Protein AF-A0A2V7YV62-F1 (afdb_monomer_lite)

pLDDT: mean 85.44, std 16.16, range [37.09, 98.12]

Secondary structure (DSSP, 8-state):
---EEE-HHHHHHHH-TTSTTHHHHHHHHHHHTSPPTTT-----EEEEHHHHHHHHHHHHH-SS--HHHHHHHHHHHHHH-SSEE---HHHHHHHHHHHHHHHHHHS-TT---TTS-GGGTT-TTHHHHHT--HHHHHHHHHHHHTTPEEE---TTSSHHHHHHHHSTT--EE-TT-

Foldseek 3Di:
DFAEEEALVLLVLCPDPVDPLNVLSVVVVVVLQQQDPPPRDRHAYEYAPLSVVVLVVCQVPPPDHDVVVSVVSVVVCCVRHVDYDYDDPQLVVLLVQLQVCCLVPVQDPVQSDPVDRSCRSDDVCSCVVLQHDSSNSSSLSSCLSRVHEYEDDSPPPRPVVVCCVSVVSHHYDHSSD

Sequence (177 aa):
MADYLLDTHIVAYWYDTSRLEHAKVQSRLNAVKQPDPVAKYVPRLFVSIITLGEIAYGHRVAPAPDAAKQAEYTRFVREQFPEVLEMTDDVAEQYGELRAWLFNNCGPTARKSKVKRAEELVSPTTGRELGIDENDIWIVAQAKTHNFVLVTHDSRGNFGKLLKQFAPDLTVEDWTL

Radius of gyration: 17.18 Å; chains: 1; bounding box: 41×34×54 Å

Structure (mmCIF, N/CA/C/O backbone):
data_AF-A0A2V7YV62-F1
#
_entry.id   AF-A0A2V7YV62-F1
#
loop_
_atom_site.group_PDB
_atom_site.id
_atom_site.type_symbol
_atom_site.label_atom_id
_atom_site.label_alt_id
_atom_site.label_comp_id
_atom_site.label_asym_id
_atom_site.label_entity_id
_atom_site.label_seq_id
_atom_site.pdbx_PDB_ins_code
_atom_site.Cartn_x
_atom_site.Cartn_y
_atom_site.Cartn_z
_atom_site.occupancy
_atom_site.B_iso_or_equiv
_atom_site.auth_seq_id
_atom_site.auth_comp_id
_atom_site.auth_asym_id
_atom_site.auth_atom_id
_atom_site.pdbx_PDB_model_num
ATOM 1 N N . MET A 1 1 ? -14.737 0.062 12.323 1.00 74.06 1 MET A N 1
ATOM 2 C CA . MET A 1 1 ? -13.319 0.417 12.541 1.00 74.06 1 MET A CA 1
ATOM 3 C C . MET A 1 1 ? -12.509 -0.476 11.639 1.00 74.06 1 MET A C 1
ATOM 5 O O . MET A 1 1 ? -12.863 -1.645 11.548 1.00 74.06 1 MET A O 1
ATOM 9 N N . ALA A 1 2 ? -11.533 0.075 10.933 1.00 88.12 2 ALA A N 1
ATOM 10 C CA . ALA A 1 2 ? -10.818 -0.635 9.883 1.00 88.12 2 ALA A CA 1
ATOM 11 C C . ALA A 1 2 ? -9.312 -0.547 10.132 1.00 88.12 2 ALA A C 1
ATOM 13 O O . ALA A 1 2 ? -8.829 0.443 10.683 1.00 88.12 2 ALA A O 1
ATOM 14 N N . ASP A 1 3 ? -8.609 -1.603 9.742 1.00 95.69 3 ASP A N 1
ATOM 15 C CA . ASP A 1 3 ? -7.156 -1.599 9.632 1.00 95.69 3 ASP A CA 1
ATOM 16 C C . ASP A 1 3 ? -6.734 -0.911 8.329 1.00 95.69 3 ASP A C 1
ATOM 18 O O . ASP A 1 3 ? -7.555 -0.683 7.435 1.00 95.69 3 ASP A O 1
ATOM 22 N N . TYR A 1 4 ? -5.454 -0.564 8.228 1.00 97.31 4 TYR A N 1
ATOM 23 C CA . TYR A 1 4 ? -4.908 0.178 7.096 1.00 97.31 4 TYR A CA 1
ATOM 24 C C . TYR A 1 4 ? -3.991 -0.702 6.249 1.00 97.31 4 TYR A C 1
ATOM 26 O O . TYR A 1 4 ? -3.104 -1.365 6.787 1.00 97.31 4 TYR A O 1
ATOM 34 N N . LEU A 1 5 ? -4.158 -0.652 4.927 1.00 97.81 5 LEU A N 1
ATOM 35 C CA . LEU A 1 5 ? -3.211 -1.203 3.960 1.00 97.81 5 LEU A CA 1
ATOM 36 C C . LEU A 1 5 ? -2.425 -0.054 3.333 1.00 97.81 5 LEU A C 1
ATOM 38 O O . LEU A 1 5 ? -3.007 0.784 2.648 1.00 97.81 5 LEU A O 1
ATOM 42 N N . LEU A 1 6 ? -1.121 0.001 3.585 1.00 97.50 6 LEU A N 1
ATOM 43 C CA . LEU A 1 6 ? -0.247 1.048 3.060 1.00 97.50 6 LEU A CA 1
ATOM 44 C C . LEU A 1 6 ? 0.371 0.594 1.738 1.00 97.50 6 LEU A C 1
ATOM 46 O O . LEU A 1 6 ? 0.924 -0.505 1.654 1.00 97.50 6 LEU A O 1
ATOM 50 N N . ASP A 1 7 ? 0.305 1.458 0.727 1.00 93.50 7 ASP A N 1
ATOM 51 C CA . ASP A 1 7 ? 1.011 1.249 -0.533 1.00 93.50 7 ASP A CA 1
ATOM 52 C C . ASP A 1 7 ? 2.529 1.482 -0.399 1.00 93.50 7 ASP A C 1
ATOM 54 O O . ASP A 1 7 ? 3.055 1.942 0.622 1.00 93.50 7 ASP A O 1
ATOM 58 N N . THR A 1 8 ? 3.254 1.190 -1.473 1.00 92.31 8 THR A N 1
ATOM 59 C CA . THR A 1 8 ? 4.716 1.292 -1.506 1.00 92.31 8 THR A CA 1
ATOM 60 C C . THR A 1 8 ? 5.226 2.728 -1.353 1.00 92.31 8 THR A C 1
ATOM 62 O O . THR A 1 8 ? 6.276 2.942 -0.739 1.00 92.31 8 THR A O 1
ATOM 65 N N . HIS A 1 9 ? 4.503 3.728 -1.867 1.00 92.44 9 HIS A N 1
ATOM 66 C CA . HIS A 1 9 ? 4.908 5.132 -1.759 1.00 92.44 9 HIS A CA 1
ATOM 67 C C . HIS A 1 9 ? 4.775 5.652 -0.330 1.00 92.44 9 HIS A C 1
ATOM 69 O O . HIS A 1 9 ? 5.704 6.277 0.178 1.00 92.44 9 HIS A O 1
ATOM 75 N N . ILE A 1 10 ? 3.669 5.355 0.346 1.00 96.06 10 ILE A N 1
ATOM 76 C CA . ILE A 1 10 ? 3.425 5.768 1.728 1.00 96.06 10 ILE A CA 1
ATOM 77 C C . ILE A 1 10 ? 4.459 5.140 2.665 1.00 96.06 10 ILE A C 1
ATOM 79 O O . ILE A 1 10 ? 4.991 5.833 3.535 1.00 96.06 10 ILE A O 1
ATOM 83 N N . VAL A 1 11 ? 4.818 3.866 2.461 1.00 96.62 11 VAL A N 1
ATOM 84 C CA . VAL A 1 11 ? 5.903 3.214 3.220 1.00 96.62 11 VAL A CA 1
ATOM 85 C C . VAL A 1 11 ? 7.243 3.918 2.981 1.00 96.62 11 VAL A C 1
ATOM 87 O O . VAL A 1 11 ? 7.980 4.181 3.935 1.00 96.62 11 VAL A O 1
ATOM 90 N N . ALA A 1 12 ? 7.547 4.282 1.732 1.00 94.94 12 ALA A N 1
ATOM 91 C CA . ALA A 1 12 ? 8.772 5.005 1.402 1.00 94.94 12 ALA A CA 1
ATOM 92 C C . ALA A 1 12 ? 8.811 6.405 2.038 1.00 94.94 12 ALA A C 1
ATOM 94 O O . ALA A 1 12 ? 9.839 6.787 2.594 1.00 94.94 12 ALA A O 1
ATOM 95 N N . TYR A 1 13 ? 7.703 7.152 2.012 1.00 96.56 13 TYR A N 1
ATOM 96 C CA . TYR A 1 13 ? 7.595 8.462 2.665 1.00 96.56 13 TYR A CA 1
ATOM 97 C C . TYR A 1 13 ? 7.720 8.367 4.181 1.00 96.56 13 TYR A C 1
ATOM 99 O O . TYR A 1 13 ? 8.333 9.231 4.806 1.00 96.56 13 TYR A O 1
ATOM 107 N N . TRP A 1 14 ? 7.182 7.310 4.787 1.00 97.00 14 TRP A N 1
ATOM 108 C CA . TRP A 1 14 ? 7.371 7.071 6.211 1.00 97.00 14 TRP A CA 1
ATOM 109 C C . TRP A 1 14 ? 8.847 6.814 6.541 1.00 97.00 14 TRP A C 1
ATOM 111 O O . TRP A 1 14 ? 9.357 7.352 7.516 1.00 97.00 14 TRP A O 1
ATOM 121 N N . TYR A 1 15 ? 9.567 6.048 5.732 1.00 96.69 15 TYR A N 1
ATOM 122 C CA . TYR A 1 15 ? 10.973 5.767 6.010 1.00 96.69 15 TYR A CA 1
ATOM 123 C C . TYR A 1 15 ? 11.912 6.953 5.748 1.00 96.69 15 TYR A C 1
ATOM 125 O O . TYR A 1 15 ? 12.778 7.265 6.565 1.00 96.69 15 TYR A O 1
ATOM 133 N N . ASP A 1 16 ? 11.777 7.591 4.587 1.00 94.25 16 ASP A N 1
ATOM 134 C CA . ASP A 1 16 ? 12.756 8.545 4.072 1.00 94.25 16 ASP A CA 1
ATOM 135 C C . ASP A 1 16 ? 12.495 9.955 4.614 1.00 94.25 16 ASP A C 1
ATOM 137 O O . ASP A 1 16 ? 11.662 10.703 4.103 1.00 94.25 16 ASP A O 1
ATOM 141 N N . THR A 1 17 ? 13.262 10.340 5.635 1.00 95.50 17 THR A N 1
ATOM 142 C CA . THR A 1 17 ? 13.168 11.651 6.299 1.00 95.50 17 THR A CA 1
ATOM 143 C C . THR A 1 17 ? 13.513 12.833 5.392 1.00 95.50 17 THR A C 1
ATOM 145 O O . THR A 1 17 ? 13.230 13.976 5.750 1.00 95.50 17 THR A O 1
ATOM 148 N N . SER A 1 18 ? 14.110 12.589 4.219 1.00 94.88 18 SER A N 1
ATOM 149 C CA . SER A 1 18 ? 14.398 13.636 3.234 1.00 94.88 18 SER A CA 1
ATOM 150 C C . SER A 1 18 ? 13.197 13.984 2.347 1.00 94.88 18 SER A C 1
ATOM 152 O O . SER A 1 18 ? 13.229 14.992 1.637 1.00 94.88 18 SER A O 1
ATOM 154 N N . ARG A 1 19 ? 12.129 13.176 2.384 1.00 93.44 19 ARG A N 1
ATOM 155 C CA . ARG A 1 19 ? 10.897 13.403 1.619 1.00 93.44 19 ARG A CA 1
ATOM 156 C C . ARG A 1 19 ? 10.056 14.498 2.254 1.00 93.44 19 ARG A C 1
ATOM 158 O O . ARG A 1 19 ? 9.884 14.545 3.470 1.00 93.44 19 ARG A O 1
ATOM 165 N N . LEU A 1 20 ? 9.475 15.352 1.415 1.00 95.00 20 LEU A N 1
ATOM 166 C CA . LEU A 1 20 ? 8.611 16.449 1.864 1.00 95.00 20 LEU A CA 1
ATOM 167 C C . LEU A 1 20 ? 7.345 15.919 2.556 1.00 95.00 20 LEU A C 1
ATOM 169 O O . LEU A 1 20 ? 6.800 16.552 3.457 1.00 95.00 20 LEU A O 1
ATOM 173 N N . GLU A 1 21 ? 6.902 14.735 2.145 1.00 96.38 21 GLU A N 1
ATOM 174 C CA . GLU A 1 21 ? 5.717 14.036 2.623 1.00 96.38 21 GLU A CA 1
ATOM 175 C C . GLU A 1 21 ? 5.924 13.397 4.006 1.00 96.38 21 GLU A C 1
ATOM 177 O O . GLU A 1 21 ? 4.948 13.168 4.724 1.00 96.38 21 GLU A O 1
ATOM 182 N N . HIS A 1 22 ? 7.179 13.153 4.411 1.00 96.88 22 HIS A N 1
ATOM 183 C CA . HIS A 1 22 ? 7.525 12.391 5.614 1.00 96.88 22 HIS A CA 1
ATOM 184 C C . HIS A 1 22 ? 6.834 12.921 6.871 1.00 96.88 22 HIS A C 1
ATOM 186 O O . HIS A 1 22 ? 6.188 12.168 7.596 1.00 96.88 22 HIS A O 1
ATOM 192 N N . ALA A 1 23 ? 6.914 14.234 7.110 1.00 97.00 23 ALA A N 1
ATOM 193 C CA . ALA A 1 23 ? 6.357 14.848 8.313 1.00 97.00 23 ALA A CA 1
ATOM 194 C C . ALA A 1 23 ? 4.831 14.668 8.417 1.00 97.00 23 ALA A C 1
ATOM 196 O O . ALA A 1 23 ? 4.300 14.454 9.510 1.00 97.00 23 ALA A O 1
ATOM 197 N N . LYS A 1 24 ? 4.119 14.722 7.285 1.00 97.12 24 LYS A N 1
ATOM 198 C CA . LYS A 1 24 ? 2.662 14.542 7.247 1.00 97.12 24 LYS A CA 1
ATOM 199 C C . LYS A 1 24 ? 2.274 13.086 7.458 1.00 97.12 24 LYS A C 1
ATOM 201 O O . LYS A 1 24 ? 1.443 12.800 8.321 1.00 97.12 24 LYS A O 1
ATOM 206 N N . VAL A 1 25 ? 2.952 12.171 6.764 1.00 97.19 25 VAL A N 1
ATOM 207 C CA . VAL A 1 25 ? 2.759 10.725 6.936 1.00 97.19 25 VAL A CA 1
ATOM 208 C C . VAL A 1 25 ? 3.026 10.325 8.388 1.00 97.19 25 VAL A C 1
ATOM 210 O O . VAL A 1 25 ? 2.199 9.657 9.008 1.00 97.19 25 VAL A O 1
ATOM 213 N N . GLN A 1 26 ? 4.113 10.817 8.986 1.00 96.56 26 GLN A N 1
ATOM 214 C CA . GLN A 1 26 ? 4.445 10.577 10.391 1.00 96.56 26 GLN A CA 1
ATOM 215 C C . GLN A 1 26 ? 3.386 11.141 11.353 1.00 96.56 26 GLN A C 1
ATOM 217 O O . GLN A 1 26 ? 3.031 10.486 12.334 1.00 96.56 26 GLN A O 1
ATOM 222 N N . SER A 1 27 ? 2.842 12.330 11.076 1.00 95.88 27 SER A N 1
ATOM 223 C CA . SER A 1 27 ? 1.755 12.912 11.871 1.00 95.88 27 SER A CA 1
ATOM 224 C C . SER A 1 27 ? 0.487 12.053 11.824 1.00 95.88 27 SER A C 1
ATOM 226 O O . SER A 1 27 ? -0.084 11.744 12.875 1.00 95.88 27 SER A O 1
ATOM 228 N N . ARG A 1 28 ? 0.083 11.593 10.631 1.00 96.06 28 ARG A N 1
ATOM 229 C CA . ARG A 1 28 ? -1.066 10.690 10.456 1.00 96.06 28 ARG A CA 1
ATOM 230 C C . ARG A 1 28 ? -0.859 9.364 11.176 1.00 96.06 28 ARG A C 1
ATOM 232 O O . ARG A 1 28 ? -1.746 8.943 11.913 1.00 96.06 28 ARG A O 1
ATOM 239 N N . LEU A 1 29 ? 0.326 8.769 11.062 1.00 94.81 29 LEU A N 1
ATOM 240 C CA . LEU A 1 29 ? 0.700 7.546 11.777 1.00 94.81 29 LEU A CA 1
ATOM 241 C C . LEU A 1 29 ? 0.581 7.690 13.296 1.00 94.81 29 LEU A C 1
ATOM 243 O O . LEU A 1 29 ? 0.040 6.811 13.962 1.00 94.81 29 LEU A O 1
ATOM 247 N N . ASN A 1 30 ? 1.056 8.805 13.851 1.00 93.88 30 ASN A N 1
ATOM 248 C CA . ASN A 1 30 ? 0.952 9.064 15.286 1.00 93.88 30 ASN A CA 1
ATOM 249 C C . ASN A 1 30 ? -0.503 9.185 15.747 1.00 93.88 30 ASN A C 1
ATOM 251 O O . ASN A 1 30 ? -0.807 8.760 16.861 1.00 93.88 30 ASN A O 1
ATOM 255 N N . ALA A 1 31 ? -1.382 9.735 14.903 1.00 92.06 31 ALA A N 1
ATOM 256 C CA . ALA A 1 31 ? -2.807 9.856 15.183 1.00 92.06 31 ALA A CA 1
ATOM 257 C C . ALA A 1 31 ? -3.528 8.500 15.119 1.00 92.06 31 ALA A C 1
ATOM 259 O O . ALA A 1 31 ? -4.240 8.160 16.059 1.00 92.06 31 ALA A O 1
ATOM 260 N N . VAL A 1 32 ? -3.315 7.702 14.065 1.00 91.81 32 VAL A N 1
ATOM 261 C CA . VAL A 1 32 ? -3.986 6.392 13.915 1.00 91.81 32 VAL A CA 1
ATOM 262 C C . VAL A 1 32 ? -3.487 5.350 14.913 1.00 91.81 32 VAL A C 1
ATOM 264 O O . VAL A 1 32 ? -4.217 4.424 15.237 1.00 91.81 32 VAL A O 1
ATOM 267 N N . LYS A 1 33 ? -2.265 5.500 15.441 1.00 89.25 33 LYS A N 1
ATOM 268 C CA . LYS A 1 33 ? -1.744 4.644 16.518 1.00 89.25 33 L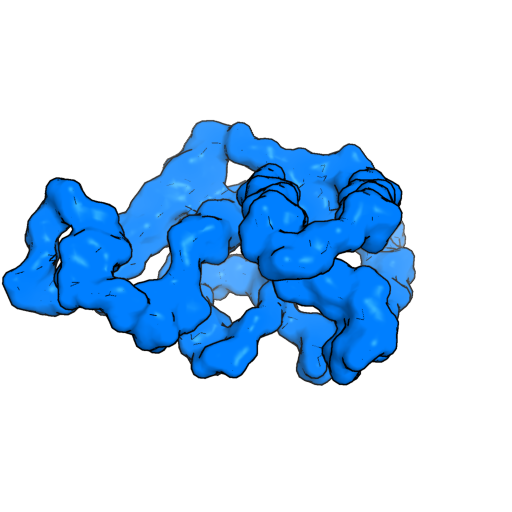YS A CA 1
ATOM 269 C C . LYS A 1 33 ? -2.337 4.974 17.892 1.00 89.25 33 LYS A C 1
ATOM 271 O O . LYS A 1 33 ? -2.096 4.224 18.837 1.00 89.25 33 LYS A O 1
ATOM 276 N N . GLN A 1 34 ? -3.091 6.069 18.033 1.00 87.62 34 GLN A N 1
ATOM 277 C CA . GLN A 1 34 ? -3.847 6.318 19.259 1.00 87.62 34 GLN A CA 1
ATOM 278 C C . GLN A 1 34 ? -5.119 5.462 19.272 1.00 87.62 34 GLN A C 1
ATOM 280 O O . GLN A 1 34 ? -5.778 5.335 18.240 1.00 87.62 34 GLN A O 1
ATOM 285 N N . PRO A 1 35 ? -5.496 4.886 20.425 1.00 83.81 35 PRO A N 1
ATOM 286 C CA . PRO A 1 35 ? -6.737 4.137 20.534 1.00 83.81 35 PRO A CA 1
ATOM 287 C C . PRO A 1 35 ? -7.939 5.043 20.275 1.00 83.81 35 PRO A C 1
ATOM 289 O O . PRO A 1 35 ? -7.998 6.171 20.774 1.00 83.81 35 PRO A O 1
ATOM 292 N N . ASP A 1 36 ? -8.927 4.515 19.553 1.00 79.19 36 ASP A N 1
ATOM 293 C CA . ASP A 1 36 ? -10.216 5.181 19.408 1.00 79.19 36 ASP A CA 1
ATOM 294 C C . ASP A 1 36 ? -10.808 5.471 20.807 1.00 79.19 36 ASP A C 1
ATOM 296 O O . ASP A 1 36 ? -10.900 4.548 21.629 1.00 79.19 36 ASP A O 1
ATOM 300 N N . PRO A 1 37 ? -11.218 6.720 21.107 1.00 75.00 37 PRO A N 1
ATOM 301 C CA . PRO A 1 37 ? -11.672 7.103 22.444 1.00 75.00 37 PRO A CA 1
ATOM 302 C C . PRO A 1 37 ? -12.881 6.308 22.948 1.00 75.00 37 PRO A C 1
ATOM 304 O O . PRO A 1 37 ? -13.085 6.196 24.157 1.00 75.00 37 PRO A O 1
ATOM 307 N N . VAL A 1 38 ? -13.697 5.777 22.035 1.00 79.25 38 VAL A N 1
ATOM 308 C CA . VAL A 1 38 ? -14.955 5.096 22.348 1.00 79.25 38 VAL A CA 1
ATOM 309 C C . VAL A 1 38 ? -14.751 3.589 22.347 1.00 79.25 38 VAL A C 1
ATOM 311 O O . VAL A 1 38 ? -15.070 2.902 23.317 1.00 79.25 38 VAL A O 1
ATOM 314 N N . ALA A 1 39 ? -14.201 3.064 21.264 1.00 80.56 39 ALA A N 1
ATOM 315 C CA . ALA A 1 39 ? -14.115 1.639 21.017 1.00 80.56 39 ALA A CA 1
ATOM 316 C C . ALA A 1 39 ? -12.808 1.007 21.514 1.00 80.56 39 ALA A C 1
ATOM 318 O O . ALA A 1 39 ? -12.688 -0.218 21.501 1.00 80.56 39 ALA A O 1
ATOM 319 N N . LYS A 1 40 ? -11.838 1.821 21.967 1.00 85.06 40 LYS A N 1
ATOM 320 C CA . LYS A 1 40 ? -10.515 1.399 22.471 1.00 85.06 40 LYS A CA 1
ATOM 321 C C . LYS A 1 40 ? -9.718 0.539 21.488 1.00 85.06 40 LYS A C 1
ATOM 323 O O . LYS A 1 40 ? -8.803 -0.182 21.882 1.00 85.06 40 LYS A O 1
ATOM 328 N N . TYR A 1 41 ? -10.076 0.606 20.215 1.00 88.69 41 TYR A N 1
ATOM 329 C CA . TYR A 1 41 ? -9.416 -0.110 19.142 1.00 88.69 41 TYR A CA 1
ATOM 330 C C . TYR A 1 41 ? -8.211 0.684 18.665 1.00 88.69 41 TYR A C 1
ATOM 332 O O . TYR A 1 41 ? -8.317 1.893 18.465 1.00 88.69 41 TYR A O 1
ATOM 340 N N . VAL A 1 42 ? -7.090 0.001 18.455 1.00 90.69 42 VAL A N 1
ATOM 341 C CA . VAL A 1 42 ? -5.921 0.573 17.789 1.00 90.69 42 VAL A CA 1
ATOM 342 C C . VAL A 1 42 ? -5.832 -0.077 16.410 1.00 90.69 42 VAL A C 1
ATOM 344 O O . VAL A 1 42 ? -5.587 -1.284 16.346 1.00 90.69 42 VAL A O 1
ATOM 347 N N . PRO A 1 43 ? -6.052 0.680 15.324 1.00 93.12 43 PRO A N 1
ATOM 348 C CA . PRO A 1 43 ? -5.864 0.188 13.968 1.00 93.12 43 PRO A CA 1
ATOM 349 C C . PRO A 1 43 ? -4.482 -0.425 13.759 1.00 93.12 43 PRO A C 1
ATOM 351 O O . PRO A 1 43 ? -3.456 0.149 14.135 1.00 93.12 43 PRO A O 1
ATOM 354 N N . ARG A 1 44 ? -4.460 -1.595 13.127 1.00 94.81 44 ARG A N 1
ATOM 355 C CA . ARG A 1 44 ? -3.239 -2.250 12.667 1.00 94.81 44 ARG A CA 1
ATOM 356 C C . ARG A 1 44 ? -2.874 -1.727 11.286 1.00 94.81 44 ARG A C 1
ATOM 358 O O . ARG A 1 44 ? -3.730 -1.306 10.506 1.00 94.81 44 ARG A O 1
ATOM 365 N N . LEU A 1 45 ? -1.579 -1.754 11.006 1.00 96.25 45 LEU A N 1
ATOM 366 C CA . LEU A 1 45 ? -1.018 -1.341 9.731 1.00 96.25 45 LEU A CA 1
ATOM 367 C C . LEU A 1 45 ? -0.493 -2.581 9.019 1.00 96.25 45 LEU A C 1
ATOM 369 O O . LEU A 1 45 ? 0.221 -3.382 9.620 1.00 96.25 45 LEU A O 1
ATOM 373 N N . PHE A 1 46 ? -0.822 -2.704 7.744 1.00 97.94 46 PHE A N 1
ATOM 374 C CA . PHE A 1 46 ? -0.417 -3.805 6.888 1.00 97.94 46 PHE A CA 1
ATOM 375 C C . PHE A 1 46 ? 0.263 -3.283 5.627 1.00 97.94 46 PHE A C 1
ATOM 377 O O . PHE A 1 46 ? 0.015 -2.161 5.181 1.00 97.94 46 PHE A O 1
ATOM 384 N N . VAL A 1 47 ? 1.072 -4.150 5.025 1.00 97.81 47 VAL A N 1
ATOM 385 C CA . VAL A 1 47 ? 1.535 -4.026 3.640 1.00 97.81 47 VAL A CA 1
ATOM 386 C C . VAL A 1 47 ? 1.179 -5.287 2.872 1.00 97.81 47 VAL A C 1
ATOM 388 O O . VAL A 1 47 ? 1.054 -6.375 3.442 1.00 97.81 47 VAL A O 1
ATOM 391 N N . SER A 1 48 ? 1.033 -5.134 1.563 1.00 98.12 48 SER A N 1
ATOM 392 C CA . SER A 1 48 ? 0.841 -6.248 0.645 1.00 98.12 48 SER A CA 1
ATOM 393 C C . SER A 1 48 ? 2.140 -7.032 0.444 1.00 98.12 48 SER A C 1
ATOM 395 O O . SER A 1 48 ? 3.228 -6.452 0.391 1.00 98.12 48 SER A O 1
ATOM 397 N N . ILE A 1 49 ? 2.043 -8.343 0.210 1.00 97.44 49 ILE A N 1
ATOM 398 C CA . ILE A 1 49 ? 3.162 -9.121 -0.341 1.00 97.44 49 ILE A CA 1
ATOM 399 C C . ILE A 1 49 ? 3.635 -8.566 -1.700 1.00 97.44 49 ILE A C 1
ATOM 401 O O . ILE A 1 49 ? 4.824 -8.638 -2.019 1.00 97.44 49 ILE A O 1
ATOM 405 N N . ILE A 1 50 ? 2.742 -7.929 -2.468 1.00 96.56 50 ILE A N 1
ATOM 406 C CA . ILE A 1 50 ? 3.071 -7.229 -3.716 1.00 96.56 50 ILE A CA 1
ATOM 407 C C . ILE A 1 50 ? 3.974 -6.026 -3.432 1.00 96.56 50 ILE A C 1
ATOM 409 O O . ILE A 1 50 ? 5.026 -5.908 -4.056 1.00 96.56 50 ILE A O 1
ATOM 413 N N . THR A 1 51 ? 3.652 -5.213 -2.420 1.00 96.06 51 THR A N 1
ATOM 414 C CA . THR A 1 51 ? 4.503 -4.104 -1.947 1.00 96.06 51 THR A CA 1
ATOM 415 C C . THR A 1 51 ? 5.901 -4.588 -1.564 1.00 96.06 51 THR A C 1
ATOM 417 O O . THR A 1 51 ? 6.898 -3.966 -1.932 1.00 96.06 51 THR A O 1
ATOM 420 N N . LEU A 1 52 ? 6.027 -5.742 -0.895 1.00 95.94 52 LEU A N 1
ATOM 421 C CA . LEU A 1 52 ? 7.349 -6.324 -0.626 1.00 95.94 52 LEU A CA 1
ATOM 422 C C . LEU A 1 52 ? 8.099 -6.688 -1.915 1.00 95.94 52 LEU A C 1
ATOM 424 O O . LEU A 1 52 ? 9.312 -6.473 -2.008 1.00 95.94 52 LEU A O 1
ATOM 428 N N . GLY A 1 53 ? 7.387 -7.214 -2.911 1.00 94.50 53 GLY A N 1
ATOM 429 C CA . GLY A 1 53 ? 7.915 -7.472 -4.248 1.00 94.50 53 GLY A CA 1
ATOM 430 C C . GLY A 1 53 ? 8.430 -6.205 -4.933 1.00 94.50 53 GLY A C 1
ATOM 431 O O . GLY A 1 53 ? 9.551 -6.205 -5.443 1.00 94.50 53 GLY A O 1
ATOM 432 N N . GLU A 1 54 ? 7.666 -5.115 -4.890 1.00 94.44 54 GLU A N 1
ATOM 433 C CA . GLU A 1 54 ? 8.037 -3.814 -5.465 1.00 94.44 54 GLU A CA 1
ATOM 434 C C . GLU A 1 54 ? 9.276 -3.222 -4.803 1.00 94.44 54 GLU A C 1
ATOM 436 O O . GLU A 1 54 ? 10.210 -2.790 -5.484 1.00 94.44 54 GLU A O 1
ATOM 441 N N . ILE A 1 55 ? 9.331 -3.277 -3.472 1.00 93.38 55 ILE A N 1
ATOM 442 C CA . ILE A 1 55 ? 10.496 -2.858 -2.694 1.00 93.38 55 ILE A CA 1
ATOM 443 C C . ILE A 1 55 ? 11.724 -3.660 -3.130 1.00 93.38 55 ILE A C 1
ATOM 445 O O . ILE A 1 55 ? 12.760 -3.086 -3.481 1.00 93.38 55 ILE A O 1
ATOM 449 N N . ALA A 1 56 ? 11.605 -4.987 -3.168 1.00 92.94 56 ALA A N 1
ATOM 450 C CA . ALA A 1 56 ? 12.705 -5.870 -3.528 1.00 92.94 56 ALA A CA 1
ATOM 451 C C . ALA A 1 56 ? 13.135 -5.700 -4.997 1.00 92.94 56 ALA A C 1
ATOM 453 O O . ALA A 1 56 ? 14.317 -5.845 -5.317 1.00 92.94 56 ALA A O 1
ATOM 454 N N . TYR A 1 57 ? 12.204 -5.401 -5.903 1.00 91.62 57 TYR A N 1
ATOM 455 C CA . TYR A 1 57 ? 12.508 -5.025 -7.281 1.00 91.62 57 TYR A CA 1
ATOM 456 C C . TYR A 1 57 ? 13.315 -3.724 -7.315 1.00 91.62 57 TYR A C 1
ATOM 458 O O . TYR A 1 57 ? 14.421 -3.717 -7.858 1.00 91.62 57 TYR A O 1
ATOM 466 N N . GLY A 1 58 ? 12.829 -2.668 -6.652 1.00 90.12 58 GLY A N 1
ATOM 467 C CA . GLY A 1 58 ? 13.497 -1.366 -6.572 1.00 90.12 58 GLY A CA 1
ATOM 468 C C . GLY A 1 58 ? 14.931 -1.461 -6.044 1.00 90.12 58 GLY A C 1
ATOM 469 O O . GLY A 1 58 ? 15.831 -0.806 -6.565 1.00 90.12 58 GLY A O 1
ATOM 470 N N . HIS A 1 59 ? 15.174 -2.346 -5.075 1.00 91.19 59 HIS A N 1
ATOM 471 C CA . HIS A 1 59 ? 16.514 -2.612 -4.541 1.00 91.19 59 HIS A CA 1
ATOM 472 C C . HIS A 1 59 ? 17.460 -3.214 -5.591 1.00 91.19 59 HIS A C 1
ATOM 474 O O . HIS A 1 59 ? 18.632 -2.843 -5.657 1.00 91.19 59 HIS A O 1
ATOM 480 N N . ARG A 1 60 ? 16.965 -4.130 -6.431 1.00 89.19 60 ARG A N 1
ATOM 481 C CA . ARG A 1 60 ? 17.782 -4.845 -7.427 1.00 89.19 60 ARG A CA 1
ATOM 482 C C . ARG A 1 60 ? 18.075 -4.027 -8.679 1.00 89.19 60 ARG A C 1
ATOM 484 O O . ARG A 1 60 ? 19.090 -4.274 -9.320 1.00 89.19 60 ARG A O 1
ATOM 491 N N . VAL A 1 61 ? 17.205 -3.083 -9.033 1.00 89.00 61 VAL A N 1
ATOM 492 C CA . VAL A 1 61 ? 17.374 -2.244 -10.233 1.00 89.00 61 VAL A CA 1
ATOM 493 C C . VAL A 1 61 ? 18.018 -0.887 -9.949 1.00 89.00 61 VAL A C 1
ATOM 495 O O . VAL A 1 61 ? 18.260 -0.121 -10.881 1.00 89.00 61 VAL A O 1
ATOM 498 N N . ALA A 1 62 ? 18.299 -0.570 -8.680 1.00 88.06 62 ALA A N 1
ATOM 499 C CA . ALA A 1 62 ? 18.933 0.685 -8.298 1.00 88.06 62 ALA A CA 1
ATOM 500 C C . ALA A 1 62 ? 20.296 0.846 -9.010 1.00 88.06 62 ALA A C 1
ATOM 502 O O . ALA A 1 62 ? 21.141 -0.043 -8.908 1.00 88.06 62 ALA A O 1
ATOM 503 N N . PRO A 1 63 ? 20.553 1.977 -9.697 1.00 82.69 63 PRO A N 1
ATOM 504 C CA . PRO A 1 63 ? 21.769 2.165 -10.497 1.00 82.69 63 PRO A CA 1
ATOM 505 C C . PRO A 1 63 ? 23.051 2.230 -9.653 1.00 82.69 63 PRO A C 1
ATOM 507 O O . PRO A 1 63 ? 24.132 1.920 -10.145 1.00 82.69 63 PRO A O 1
ATOM 510 N N . ALA A 1 64 ? 22.929 2.621 -8.383 1.00 90.00 64 ALA A N 1
ATOM 511 C CA . ALA A 1 64 ? 24.000 2.620 -7.394 1.00 90.00 64 ALA A CA 1
ATOM 512 C C . ALA A 1 64 ? 23.487 1.912 -6.127 1.00 90.00 64 ALA A C 1
ATOM 514 O O . ALA A 1 64 ? 22.982 2.578 -5.218 1.00 90.00 64 ALA A O 1
ATOM 515 N N . PRO A 1 65 ? 23.515 0.568 -6.088 1.00 85.50 65 PRO A N 1
ATOM 516 C CA . PRO A 1 65 ? 22.969 -0.184 -4.970 1.00 85.50 65 PRO A CA 1
ATOM 517 C C . PRO A 1 65 ? 23.807 0.049 -3.710 1.00 85.50 65 PRO A C 1
ATOM 519 O O . PRO A 1 65 ? 25.022 -0.141 -3.702 1.00 85.50 65 PRO A O 1
ATOM 522 N N . ASP A 1 66 ? 23.134 0.442 -2.632 1.00 92.44 66 ASP A N 1
ATOM 523 C CA . ASP A 1 66 ? 23.715 0.602 -1.302 1.00 92.44 66 ASP A CA 1
ATOM 524 C C . ASP A 1 66 ? 23.151 -0.495 -0.397 1.00 92.44 66 ASP A C 1
ATOM 526 O O . ASP A 1 66 ? 22.034 -0.393 0.114 1.00 92.44 66 ASP A O 1
ATOM 530 N N . ALA A 1 67 ? 23.917 -1.574 -0.229 1.00 92.56 67 ALA A N 1
ATOM 531 C CA . ALA A 1 67 ? 23.479 -2.751 0.515 1.00 92.56 67 ALA A CA 1
ATOM 532 C C . ALA A 1 67 ? 23.114 -2.435 1.977 1.00 92.56 67 ALA A C 1
ATOM 534 O O . ALA A 1 67 ? 22.227 -3.081 2.536 1.00 92.56 67 ALA A O 1
ATOM 535 N N . ALA A 1 68 ? 23.760 -1.439 2.592 1.00 94.75 68 ALA A N 1
ATOM 536 C CA . ALA A 1 68 ? 23.476 -1.056 3.970 1.00 94.75 68 ALA A CA 1
ATOM 537 C C . ALA A 1 68 ? 22.109 -0.371 4.074 1.00 94.75 68 ALA A C 1
ATOM 539 O O . ALA A 1 68 ? 21.280 -0.796 4.879 1.00 94.75 68 ALA A O 1
ATOM 540 N N . LYS A 1 69 ? 21.829 0.610 3.204 1.00 92.00 69 LYS A N 1
ATOM 541 C CA . LYS A 1 69 ? 20.512 1.276 3.150 1.00 92.00 69 LYS A CA 1
ATOM 542 C C . LYS A 1 69 ? 19.388 0.314 2.787 1.00 92.00 69 LYS A C 1
ATOM 544 O O . LYS A 1 69 ? 18.292 0.402 3.327 1.00 92.00 69 LYS A O 1
ATOM 549 N N . GLN A 1 70 ? 19.662 -0.621 1.886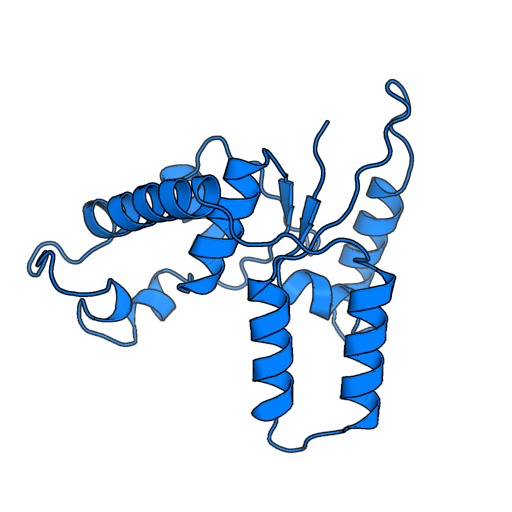 1.00 94.12 70 GLN A N 1
ATOM 550 C CA . GLN A 1 70 ? 18.714 -1.658 1.486 1.00 94.12 70 GLN A CA 1
ATOM 551 C C . GLN A 1 70 ? 18.355 -2.596 2.647 1.00 94.12 70 GLN A C 1
ATOM 553 O O . GLN A 1 70 ? 17.182 -2.903 2.877 1.00 94.12 70 GLN A O 1
ATOM 558 N N . ALA A 1 71 ? 19.359 -3.032 3.411 1.00 94.94 71 ALA A N 1
ATOM 559 C CA . ALA A 1 71 ? 19.149 -3.848 4.602 1.00 94.94 71 ALA A CA 1
ATOM 560 C C . ALA A 1 71 ? 18.410 -3.070 5.703 1.00 94.94 71 ALA A C 1
ATOM 562 O O . ALA A 1 71 ? 17.528 -3.628 6.356 1.00 94.94 71 ALA A O 1
ATOM 563 N N . GLU A 1 72 ? 18.733 -1.789 5.885 1.00 96.81 72 GLU A N 1
ATOM 564 C CA . GLU A 1 72 ? 18.058 -0.899 6.831 1.00 96.81 72 GLU A CA 1
ATOM 565 C C . GLU A 1 72 ? 16.575 -0.720 6.488 1.00 96.81 72 GLU A C 1
ATOM 567 O O . GLU A 1 72 ? 15.727 -0.936 7.353 1.00 96.81 72 GLU A O 1
ATOM 572 N N . TYR A 1 73 ? 16.251 -0.429 5.226 1.00 96.31 73 TYR A N 1
ATOM 573 C CA . TYR A 1 73 ? 14.866 -0.296 4.779 1.00 96.31 73 TYR A CA 1
ATOM 574 C C . TYR A 1 73 ? 14.092 -1.608 4.911 1.00 96.31 73 TYR A C 1
ATOM 576 O O . TYR A 1 73 ? 12.979 -1.634 5.431 1.00 96.31 73 TYR A O 1
ATOM 584 N N . THR A 1 74 ? 14.702 -2.730 4.521 1.00 95.06 74 THR A N 1
ATOM 585 C CA . THR A 1 74 ? 14.086 -4.057 4.680 1.00 95.06 74 THR A CA 1
ATOM 586 C C . THR A 1 74 ? 13.799 -4.369 6.150 1.00 95.06 74 THR A C 1
ATOM 588 O O . THR A 1 74 ? 12.743 -4.916 6.471 1.00 95.06 74 THR A O 1
ATOM 591 N N . ARG A 1 75 ? 14.722 -4.021 7.057 1.00 96.62 75 ARG A N 1
ATOM 592 C CA . ARG A 1 75 ? 14.519 -4.170 8.503 1.00 96.62 75 ARG A CA 1
ATOM 593 C C . ARG A 1 75 ? 13.373 -3.284 8.987 1.00 96.62 75 ARG A C 1
ATOM 595 O O . ARG A 1 75 ? 12.482 -3.798 9.653 1.00 96.62 75 ARG A O 1
ATOM 602 N N . PHE A 1 76 ? 13.361 -2.010 8.599 1.00 97.44 76 PHE A N 1
ATOM 603 C CA . PHE A 1 76 ? 12.287 -1.075 8.934 1.00 97.44 76 PHE A CA 1
ATOM 604 C C . PHE A 1 76 ? 10.909 -1.618 8.532 1.00 97.44 76 PHE A C 1
ATOM 606 O O . PHE A 1 76 ? 10.007 -1.662 9.364 1.00 97.44 76 PHE A O 1
ATOM 613 N N . VAL A 1 77 ? 10.757 -2.097 7.293 1.00 96.62 77 VAL A N 1
ATOM 614 C CA . VAL A 1 77 ? 9.483 -2.649 6.803 1.00 96.62 77 VAL A CA 1
ATOM 615 C C . VAL A 1 77 ? 9.045 -3.845 7.652 1.00 96.62 77 VAL A C 1
ATOM 617 O O . VAL A 1 77 ? 7.901 -3.899 8.084 1.00 96.62 77 VAL A O 1
ATOM 620 N N . ARG A 1 78 ? 9.949 -4.776 7.972 1.00 94.94 78 ARG A N 1
ATOM 621 C CA . ARG A 1 78 ? 9.615 -5.943 8.813 1.00 94.94 78 ARG A CA 1
ATOM 622 C C . ARG A 1 78 ? 9.239 -5.571 10.246 1.00 94.94 78 ARG A C 1
ATOM 624 O O . ARG A 1 78 ? 8.399 -6.233 10.843 1.00 94.94 78 ARG A O 1
ATOM 631 N N . GLU A 1 79 ? 9.871 -4.544 10.804 1.00 96.12 79 GLU A N 1
ATOM 632 C CA . GLU A 1 79 ? 9.580 -4.068 12.160 1.00 96.12 79 GLU A CA 1
ATOM 633 C C . GLU A 1 79 ? 8.243 -3.323 12.234 1.00 96.12 79 GLU A C 1
ATOM 635 O O . GLU A 1 79 ? 7.516 -3.476 13.214 1.00 96.12 79 GLU A O 1
ATOM 640 N N . GLN A 1 80 ? 7.907 -2.523 11.216 1.00 95.56 80 GLN A N 1
ATOM 641 C CA . GLN A 1 80 ? 6.640 -1.785 11.179 1.00 95.56 80 GLN A CA 1
ATOM 642 C C . GLN A 1 80 ? 5.452 -2.647 10.741 1.00 95.56 80 GLN A C 1
ATOM 644 O O . GLN A 1 80 ? 4.326 -2.362 11.148 1.00 95.56 80 GLN A O 1
ATOM 649 N N . PHE A 1 81 ? 5.699 -3.695 9.955 1.00 96.12 81 PHE A N 1
ATOM 650 C CA . PHE A 1 81 ? 4.680 -4.588 9.407 1.00 96.12 81 PHE A CA 1
ATOM 651 C C . PHE A 1 81 ? 5.039 -6.051 9.710 1.00 96.12 81 PHE A C 1
ATOM 653 O O . PHE A 1 81 ? 5.501 -6.778 8.826 1.00 96.12 81 PHE A O 1
ATOM 660 N N . PRO A 1 82 ? 4.861 -6.498 10.968 1.00 92.31 82 PRO A N 1
ATOM 661 C CA . PRO A 1 82 ? 5.171 -7.873 11.361 1.00 92.31 82 PRO A CA 1
ATOM 662 C C . PRO A 1 82 ? 4.246 -8.902 10.693 1.00 92.31 82 PRO A C 1
ATOM 664 O O . PRO A 1 82 ? 4.625 -10.062 10.545 1.00 92.31 82 PRO A O 1
ATOM 667 N N . GLU A 1 83 ? 3.052 -8.474 10.275 1.00 94.12 83 GLU A N 1
ATOM 668 C CA . GLU A 1 83 ? 2.097 -9.259 9.498 1.00 94.12 83 GLU A CA 1
ATOM 669 C C . GLU A 1 83 ? 1.984 -8.662 8.089 1.00 94.12 83 GLU A C 1
ATOM 671 O O . GLU A 1 83 ? 1.645 -7.490 7.914 1.00 94.12 83 GLU A O 1
ATOM 676 N N . VAL A 1 84 ? 2.273 -9.480 7.079 1.00 95.50 84 VAL A N 1
ATOM 677 C CA . VAL A 1 84 ? 2.168 -9.120 5.659 1.00 95.50 84 VAL A CA 1
ATOM 678 C C . VAL A 1 84 ? 0.904 -9.761 5.106 1.00 95.50 84 VAL A C 1
ATOM 680 O O . VAL A 1 84 ? 0.625 -10.923 5.401 1.00 95.50 84 VAL A O 1
ATOM 683 N N . LEU A 1 85 ? 0.137 -9.025 4.300 1.00 96.69 85 LEU A N 1
ATOM 684 C CA . LEU A 1 85 ? -1.032 -9.601 3.643 1.00 96.69 85 LEU A CA 1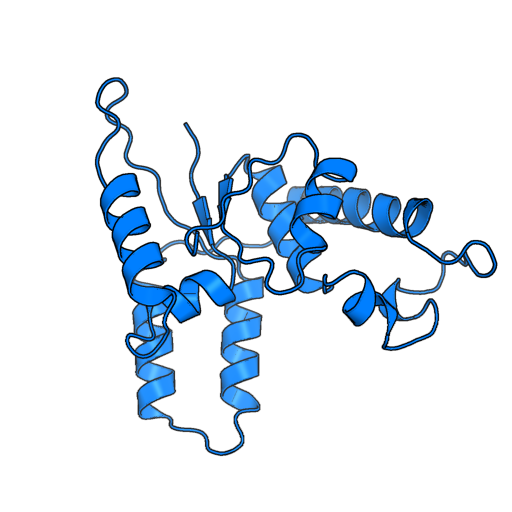
ATOM 685 C C . LEU A 1 85 ? -0.605 -10.445 2.446 1.00 96.69 85 LEU A C 1
ATOM 687 O O . LEU A 1 85 ? -0.150 -9.923 1.422 1.00 96.69 85 LEU A O 1
ATOM 691 N N . GLU A 1 86 ? -0.809 -11.748 2.583 1.00 96.56 86 GLU A N 1
ATOM 692 C CA . GLU A 1 86 ? -0.631 -12.737 1.527 1.00 96.56 86 GLU A CA 1
ATOM 693 C C . GLU A 1 86 ? -1.765 -12.679 0.488 1.00 96.56 86 GLU A C 1
ATOM 695 O O . GLU A 1 86 ? -2.811 -12.054 0.690 1.00 96.56 86 GLU A O 1
ATOM 700 N N . MET A 1 87 ? -1.551 -13.342 -0.648 1.00 96.31 87 MET A N 1
ATOM 701 C CA . MET A 1 87 ? -2.599 -13.565 -1.646 1.00 96.31 87 MET A CA 1
ATOM 702 C C . MET A 1 87 ? -3.495 -14.731 -1.220 1.00 96.31 87 MET A C 1
ATOM 704 O O . MET A 1 87 ? -3.001 -15.774 -0.791 1.00 96.31 87 MET A O 1
ATOM 708 N N . THR A 1 88 ? -4.804 -14.572 -1.392 1.00 97.06 88 THR A N 1
ATOM 709 C CA . THR A 1 88 ? -5.803 -15.625 -1.170 1.00 97.06 88 THR A CA 1
ATOM 710 C C . THR A 1 88 ? -6.684 -15.790 -2.405 1.00 97.06 88 THR A C 1
ATOM 712 O O . THR A 1 88 ? -6.673 -14.942 -3.302 1.00 97.06 88 THR A O 1
ATOM 715 N N . ASP A 1 89 ? -7.470 -16.866 -2.444 1.00 97.75 89 ASP A N 1
ATOM 716 C CA . ASP A 1 89 ? -8.436 -17.095 -3.522 1.00 97.75 89 ASP A CA 1
ATOM 717 C C . ASP A 1 89 ? -9.479 -15.963 -3.594 1.00 97.75 89 ASP A C 1
ATOM 719 O O . ASP A 1 89 ? -9.782 -15.486 -4.686 1.00 97.75 89 ASP A O 1
ATOM 723 N N . ASP A 1 90 ? -9.934 -15.447 -2.444 1.00 97.81 90 ASP A N 1
ATOM 724 C CA . ASP A 1 90 ? -10.865 -14.309 -2.378 1.00 97.81 90 ASP A CA 1
ATOM 725 C C . ASP A 1 90 ? -10.249 -13.031 -2.977 1.00 97.81 90 ASP A C 1
ATOM 727 O O . ASP A 1 90 ? -10.902 -12.294 -3.717 1.00 97.81 90 ASP A O 1
ATOM 731 N N . VAL A 1 91 ? -8.958 -12.784 -2.716 1.00 97.38 91 VAL A N 1
ATOM 732 C CA . VAL A 1 91 ? -8.224 -11.660 -3.322 1.00 97.38 91 VAL A CA 1
ATOM 733 C C . VAL A 1 91 ? -8.120 -11.841 -4.836 1.00 97.38 91 VAL A C 1
ATOM 735 O O . VAL A 1 91 ? -8.263 -10.869 -5.579 1.00 97.38 91 VAL A O 1
ATOM 738 N N . ALA A 1 92 ? -7.884 -13.067 -5.309 1.00 96.94 92 ALA A N 1
ATOM 739 C CA . ALA A 1 92 ? -7.814 -13.374 -6.735 1.00 96.94 92 ALA A CA 1
ATOM 740 C C . ALA A 1 92 ? -9.162 -13.168 -7.443 1.00 96.94 92 ALA A C 1
ATOM 742 O O . ALA A 1 92 ? -9.195 -12.594 -8.537 1.00 96.94 92 ALA A O 1
ATOM 743 N N . GLU A 1 93 ? -10.269 -13.571 -6.817 1.00 97.06 93 GLU A N 1
ATOM 744 C CA . GLU A 1 93 ? -11.619 -13.293 -7.312 1.00 97.06 93 GLU A CA 1
ATOM 745 C C . GLU A 1 93 ? -11.873 -11.785 -7.369 1.00 97.06 93 GLU A C 1
ATOM 747 O O . GLU A 1 93 ? -12.222 -11.249 -8.427 1.00 97.06 93 GLU A O 1
ATOM 752 N N . GLN A 1 94 ? -11.588 -11.076 -6.273 1.00 95.75 94 GLN A N 1
ATOM 753 C CA . GLN A 1 94 ? -11.789 -9.635 -6.200 1.00 95.75 94 GLN A CA 1
ATOM 754 C C . GLN A 1 94 ? -10.953 -8.885 -7.242 1.00 95.75 94 GLN A C 1
ATOM 756 O O . GLN A 1 94 ? -11.452 -7.952 -7.874 1.00 95.75 94 GLN A O 1
ATOM 761 N N . TYR A 1 95 ? -9.705 -9.296 -7.457 1.00 95.31 95 TYR A N 1
ATOM 762 C CA . TYR A 1 95 ? -8.857 -8.776 -8.523 1.00 95.31 95 TYR A CA 1
ATOM 763 C C . TYR A 1 95 ? -9.489 -8.999 -9.901 1.00 95.31 95 TYR A C 1
ATOM 765 O O . TYR A 1 95 ? -9.559 -8.061 -10.698 1.00 95.31 95 TYR A O 1
ATOM 773 N N . GLY A 1 96 ? -9.988 -10.207 -10.180 1.00 93.31 96 GLY A N 1
ATOM 774 C CA . GLY A 1 96 ? -10.622 -10.545 -11.454 1.00 93.31 96 GLY A CA 1
ATOM 775 C C . GLY A 1 96 ? -11.797 -9.623 -11.784 1.00 93.31 96 GLY A C 1
ATOM 776 O O . GLY A 1 96 ? -11.904 -9.133 -12.913 1.00 93.31 96 GLY A O 1
ATOM 777 N N . GLU A 1 97 ? -12.629 -9.311 -10.790 1.00 93.62 97 GLU A N 1
ATOM 778 C CA . GLU A 1 97 ? -13.729 -8.353 -10.928 1.00 93.62 97 GLU A CA 1
ATOM 779 C C . GLU A 1 97 ? -13.240 -6.938 -11.258 1.00 93.62 97 GLU A C 1
ATOM 781 O O . GLU A 1 97 ? -13.692 -6.332 -12.237 1.00 93.62 97 GLU A O 1
ATOM 786 N N . LEU A 1 98 ? -12.295 -6.410 -10.469 1.00 91.00 98 LEU A N 1
ATOM 787 C CA . LEU A 1 98 ? -11.750 -5.059 -10.654 1.00 91.00 98 LEU A CA 1
ATOM 788 C C . LEU A 1 98 ? -11.083 -4.942 -12.032 1.00 91.00 98 LEU A C 1
ATOM 790 O O . LEU A 1 98 ? -11.291 -3.973 -12.770 1.00 91.00 98 LEU A O 1
ATOM 794 N N . ARG A 1 99 ? -10.337 -5.975 -12.430 1.00 88.50 99 ARG A N 1
ATOM 795 C CA . ARG A 1 99 ? -9.652 -6.048 -13.719 1.00 88.50 99 ARG A CA 1
ATOM 796 C C . ARG A 1 99 ? -10.627 -6.092 -14.889 1.00 88.50 99 ARG A C 1
ATOM 798 O O . ARG A 1 99 ? -10.426 -5.374 -15.875 1.00 88.50 99 ARG A O 1
ATOM 805 N N . ALA A 1 100 ? -11.686 -6.893 -14.784 1.00 86.88 100 ALA A N 1
ATOM 806 C CA . ALA A 1 100 ? -12.742 -6.970 -15.789 1.00 86.88 100 ALA A CA 1
ATOM 807 C C . ALA A 1 100 ? -13.486 -5.636 -15.922 1.00 86.88 100 ALA A C 1
ATOM 809 O O . ALA A 1 100 ? -13.775 -5.201 -17.042 1.00 86.88 100 ALA A O 1
ATOM 810 N N . TRP A 1 101 ? -13.749 -4.948 -14.807 1.00 89.25 101 TRP A N 1
ATOM 811 C CA . TRP A 1 101 ? -14.343 -3.614 -14.830 1.00 89.25 101 TRP A CA 1
ATOM 812 C C . TRP A 1 101 ? -13.458 -2.629 -15.598 1.00 89.25 101 TRP A C 1
ATOM 814 O O . TRP A 1 101 ? -13.950 -1.958 -16.508 1.00 89.25 101 TRP A O 1
ATOM 824 N N . LEU A 1 102 ? -12.154 -2.585 -15.305 1.00 83.56 102 LEU A N 1
ATOM 825 C CA . LEU A 1 102 ? -11.205 -1.699 -15.992 1.00 83.56 102 LEU A CA 1
ATOM 826 C C . LEU A 1 102 ? -11.145 -1.994 -17.493 1.00 83.56 102 LEU A C 1
ATOM 828 O O . LEU A 1 102 ? -11.190 -1.079 -18.315 1.00 83.56 102 LEU A O 1
ATOM 832 N N . PHE A 1 103 ? -11.114 -3.271 -17.876 1.00 80.62 103 PHE A N 1
ATOM 833 C CA . PHE A 1 103 ? -11.148 -3.673 -19.283 1.00 80.62 103 PHE A CA 1
ATOM 834 C C . PHE A 1 103 ? -12.426 -3.192 -19.991 1.00 80.62 103 PHE A C 1
ATOM 836 O O . PHE A 1 103 ? -12.376 -2.642 -21.097 1.00 80.62 103 PHE A O 1
ATOM 843 N N . ASN A 1 104 ? -13.581 -3.374 -19.351 1.00 81.19 104 ASN A N 1
ATOM 844 C CA . ASN A 1 104 ? -14.875 -3.054 -19.942 1.00 81.19 104 ASN A CA 1
ATOM 845 C C . ASN A 1 104 ? -15.154 -1.548 -20.006 1.00 81.19 104 ASN A C 1
ATOM 847 O O . ASN A 1 104 ? -15.795 -1.115 -20.966 1.00 81.19 104 ASN A O 1
ATOM 851 N N . ASN A 1 105 ? -14.658 -0.760 -19.051 1.00 80.19 105 ASN A N 1
ATOM 852 C CA . ASN A 1 105 ? -15.009 0.658 -18.908 1.00 80.19 105 ASN A CA 1
ATOM 853 C C . ASN A 1 105 ? -13.889 1.623 -19.323 1.00 80.19 105 ASN A C 1
ATOM 855 O O . ASN A 1 105 ? -14.185 2.725 -19.775 1.00 80.19 105 ASN A O 1
ATOM 859 N N . CYS A 1 106 ? -12.622 1.212 -19.239 1.00 74.75 106 CYS A N 1
ATOM 860 C CA . CYS A 1 106 ? -11.467 2.071 -19.536 1.00 74.75 106 CYS A CA 1
ATOM 861 C C . CYS A 1 106 ? -10.674 1.626 -20.776 1.00 74.75 106 CYS A C 1
ATOM 863 O O . CYS A 1 106 ? -9.827 2.372 -21.262 1.00 74.75 106 CYS A O 1
ATOM 865 N N . GLY A 1 107 ? -10.928 0.424 -21.308 1.00 64.00 107 GLY A N 1
ATOM 866 C CA . GLY A 1 107 ? -10.247 -0.079 -22.502 1.00 64.00 107 GLY A CA 1
ATOM 867 C C . GLY A 1 107 ? -10.688 0.631 -23.798 1.00 64.00 107 GLY A C 1
ATOM 868 O O . GLY A 1 107 ? -11.871 0.955 -23.944 1.00 64.00 107 GLY A O 1
ATOM 869 N N . PRO A 1 108 ? -9.786 0.824 -24.784 1.00 54.34 108 PRO A N 1
ATOM 870 C CA . PRO A 1 108 ? -10.115 1.478 -26.049 1.00 54.34 108 PRO A CA 1
ATOM 871 C C . PRO A 1 108 ? -11.258 0.759 -26.782 1.00 54.34 108 PRO A C 1
ATOM 873 O O . PRO A 1 108 ? -11.198 -0.446 -27.048 1.00 54.34 108 PRO A O 1
ATOM 876 N N . THR A 1 109 ? -12.294 1.515 -27.154 1.00 55.22 109 THR A N 1
ATOM 877 C CA . THR A 1 109 ? -13.557 1.033 -27.749 1.00 55.22 109 THR A CA 1
ATOM 878 C C . THR A 1 109 ? -13.363 0.199 -29.018 1.00 55.22 109 THR A C 1
ATOM 880 O O . THR A 1 109 ? -14.180 -0.668 -29.307 1.00 55.22 109 THR A O 1
ATOM 883 N N . ALA A 1 110 ? -12.263 0.407 -29.747 1.00 49.91 110 ALA A N 1
ATOM 884 C CA . ALA A 1 110 ? -11.964 -0.267 -31.011 1.00 49.91 110 ALA A CA 1
ATOM 885 C C . ALA A 1 110 ? -11.162 -1.586 -30.884 1.00 49.91 110 ALA A C 1
ATOM 887 O O . ALA A 1 110 ? -10.893 -2.218 -31.905 1.00 49.91 110 ALA A O 1
ATOM 888 N N . ARG A 1 111 ? -10.725 -2.012 -29.683 1.00 51.84 111 ARG A N 1
ATOM 889 C CA . ARG A 1 111 ? -9.766 -3.137 -29.517 1.00 51.84 111 ARG A CA 1
ATOM 890 C C . ARG A 1 111 ? -10.045 -4.084 -28.340 1.00 51.84 111 ARG A C 1
ATOM 892 O O . ARG A 1 111 ? -9.117 -4.711 -27.833 1.00 51.84 111 ARG A O 1
ATOM 899 N N . LYS A 1 112 ? -11.298 -4.249 -27.912 1.00 52.91 112 LYS A N 1
ATOM 900 C CA . LYS A 1 112 ? -11.655 -5.172 -26.815 1.00 52.91 112 LYS A CA 1
ATOM 901 C C . LYS A 1 112 ? -11.568 -6.646 -27.258 1.00 52.91 112 LYS A C 1
ATOM 903 O O . LYS A 1 112 ? -12.567 -7.262 -27.605 1.00 52.91 112 LYS A O 1
ATOM 908 N N . SER A 1 113 ? -10.359 -7.210 -27.260 1.00 53.97 113 SER A N 1
ATOM 909 C CA . SER A 1 113 ? -10.111 -8.656 -27.380 1.00 53.97 113 SER A CA 1
ATOM 910 C C . SER A 1 113 ? -9.840 -9.249 -25.997 1.00 53.97 113 SER A C 1
ATOM 912 O O . SER A 1 113 ? -8.961 -8.757 -25.294 1.00 53.97 113 SER A O 1
ATOM 914 N N . LYS A 1 114 ? -10.554 -10.325 -25.631 1.00 50.53 114 LYS A N 1
ATOM 915 C CA . LYS A 1 114 ? -10.429 -11.043 -24.341 1.00 50.53 114 LYS A CA 1
ATOM 916 C C . LYS A 1 114 ? -9.046 -11.670 -24.091 1.00 50.53 114 LYS A C 1
ATOM 918 O O . LYS A 1 114 ? -8.799 -12.169 -23.003 1.00 50.53 114 LYS A O 1
ATOM 923 N N . VAL A 1 115 ? -8.176 -11.690 -25.101 1.00 50.06 115 VAL A N 1
ATOM 924 C CA . VAL A 1 115 ? -6.872 -12.377 -25.074 1.00 50.06 115 VAL A CA 1
ATOM 925 C C . VAL A 1 115 ? -5.734 -11.453 -24.617 1.00 50.06 115 VAL A C 1
ATOM 927 O O . VAL A 1 115 ? -4.642 -11.928 -24.337 1.00 50.06 115 VAL A O 1
ATOM 930 N N . LYS A 1 116 ? -5.964 -10.138 -24.537 1.00 47.84 116 LYS A N 1
ATOM 931 C CA . LYS A 1 116 ? -4.920 -9.155 -24.220 1.00 47.84 116 LYS A CA 1
ATOM 932 C C . LYS A 1 116 ? -5.020 -8.705 -22.770 1.00 47.84 116 LYS A C 1
ATOM 934 O O . LYS A 1 116 ? -6.106 -8.323 -22.331 1.00 47.84 116 LYS A O 1
ATOM 939 N N . ARG A 1 117 ? -3.892 -8.684 -22.058 1.00 51.28 117 ARG A N 1
ATOM 940 C CA . ARG A 1 117 ? -3.791 -7.993 -20.760 1.00 51.28 117 ARG A CA 1
ATOM 941 C C . ARG A 1 117 ? -4.069 -6.492 -20.975 1.00 51.28 117 ARG A C 1
ATOM 943 O O . ARG A 1 117 ? -3.866 -6.010 -22.092 1.00 51.28 117 ARG A O 1
ATOM 950 N N . ALA A 1 118 ? -4.577 -5.713 -20.010 1.00 48.25 118 ALA A N 1
ATOM 951 C CA . ALA A 1 118 ? -4.909 -4.309 -20.346 1.00 48.25 118 ALA A CA 1
ATOM 952 C C . ALA A 1 118 ? -3.687 -3.416 -20.602 1.00 48.25 118 ALA A C 1
ATOM 954 O O . ALA A 1 118 ? -3.836 -2.387 -21.259 1.00 48.25 118 ALA A O 1
ATOM 955 N N . GLU A 1 119 ? -2.489 -3.831 -20.195 1.00 43.97 119 GLU A N 1
ATOM 956 C CA . GLU A 1 119 ? -1.219 -3.253 -20.643 1.00 43.97 119 GLU A CA 1
ATOM 957 C C . GLU A 1 119 ? -0.917 -3.555 -22.130 1.00 43.97 119 GLU A C 1
ATOM 959 O O . GLU A 1 119 ? -0.200 -2.810 -22.797 1.00 43.97 119 GLU A O 1
ATOM 964 N N . GLU A 1 120 ? -1.535 -4.593 -22.702 1.00 44.00 120 GLU A N 1
ATOM 965 C CA . GLU A 1 120 ? -1.369 -5.052 -24.091 1.00 44.00 120 GLU A CA 1
ATOM 966 C C . GLU A 1 120 ? -2.475 -4.558 -25.045 1.00 44.00 120 GLU A C 1
ATOM 968 O O . GLU A 1 120 ? -2.428 -4.818 -26.256 1.00 44.00 120 GLU A O 1
ATOM 973 N N . LEU A 1 121 ? -3.449 -3.775 -24.556 1.00 48.03 121 LEU A N 1
ATOM 974 C CA . LEU A 1 121 ? -4.440 -3.060 -25.387 1.00 48.03 121 LEU A CA 1
ATOM 975 C C . LEU A 1 121 ? -3.828 -1.917 -26.242 1.00 48.03 121 LEU A C 1
ATOM 977 O O . LEU A 1 121 ? -4.535 -1.243 -26.992 1.00 48.03 121 LEU A O 1
ATOM 981 N N . VAL A 1 122 ? -2.490 -1.858 -26.267 1.00 37.09 122 VAL A N 1
ATOM 982 C CA . VAL A 1 122 ? -1.566 -1.137 -27.158 1.00 37.09 122 VAL A CA 1
ATOM 983 C C . VAL A 1 122 ? -1.446 0.355 -26.875 1.00 37.09 122 VAL A C 1
ATOM 985 O O . VAL A 1 122 ? -1.933 1.195 -27.624 1.00 37.09 122 VAL A O 1
ATOM 988 N N . SER A 1 123 ? -0.699 0.655 -25.822 1.00 38.09 123 SER A N 1
ATOM 989 C CA . SER A 1 123 ? 0.547 1.430 -25.840 1.00 38.09 123 SER A CA 1
ATOM 990 C C . SER A 1 123 ? 1.081 1.403 -24.399 1.00 38.09 123 SER A C 1
ATOM 992 O O . SER A 1 123 ? 0.258 1.480 -23.488 1.00 38.09 123 SER A O 1
ATOM 994 N N . PRO A 1 124 ? 2.402 1.386 -24.129 1.00 41.50 124 PRO A N 1
ATOM 995 C CA . PRO A 1 124 ? 2.958 1.631 -22.785 1.00 41.50 124 PRO A CA 1
ATOM 996 C C . PRO A 1 124 ? 2.455 2.936 -22.124 1.00 41.50 124 PRO A C 1
ATOM 998 O O . PRO A 1 124 ? 2.777 3.235 -20.976 1.00 41.50 124 PRO A O 1
ATOM 1001 N N . THR A 1 125 ? 1.682 3.735 -22.863 1.00 41.38 125 THR A N 1
ATOM 1002 C CA . THR A 1 125 ? 0.984 4.929 -22.419 1.00 41.38 125 THR A CA 1
ATOM 1003 C C . THR A 1 125 ? -0.292 4.673 -21.607 1.00 41.38 125 THR A C 1
ATOM 1005 O O . THR A 1 125 ? -0.598 5.540 -20.811 1.00 41.38 125 THR A O 1
ATOM 1008 N N . THR A 1 126 ? -1.009 3.539 -21.669 1.00 51.16 126 THR A N 1
ATOM 1009 C CA . THR A 1 126 ? -2.322 3.437 -20.973 1.00 51.16 126 THR A CA 1
ATOM 1010 C C . THR A 1 126 ? -2.233 3.297 -19.451 1.00 51.16 126 THR A C 1
ATOM 1012 O O . THR A 1 126 ? -2.971 3.985 -18.756 1.00 51.16 126 THR A O 1
ATOM 1015 N N . GLY A 1 127 ? -1.300 2.512 -18.896 1.00 48.72 127 GLY A N 1
ATOM 1016 C CA . GLY A 1 127 ? -1.025 2.546 -17.442 1.00 48.72 127 GLY A CA 1
ATOM 1017 C C . GLY A 1 127 ? -0.445 3.898 -16.998 1.00 48.72 127 GLY A C 1
ATOM 1018 O O . GLY A 1 127 ? -0.717 4.409 -15.913 1.00 48.72 127 GLY A O 1
ATOM 1019 N N . ARG A 1 128 ? 0.291 4.561 -17.901 1.00 49.12 128 ARG A N 1
ATOM 1020 C CA . ARG A 1 128 ? 0.857 5.896 -17.671 1.00 49.12 128 ARG A CA 1
ATOM 1021 C C . ARG A 1 128 ? -0.208 7.002 -17.655 1.00 49.12 128 ARG A C 1
ATOM 1023 O O . ARG A 1 128 ? -0.091 7.909 -16.835 1.00 49.12 128 ARG A O 1
ATOM 1030 N N . GLU A 1 129 ? -1.208 6.900 -18.529 1.00 50.47 129 GLU A N 1
ATOM 1031 C CA . GLU A 1 129 ? -2.342 7.819 -18.722 1.00 50.47 129 GLU A CA 1
ATOM 1032 C C . GLU A 1 129 ? -3.435 7.611 -17.668 1.00 50.47 129 GLU A C 1
ATOM 1034 O O . GLU A 1 129 ? -3.939 8.588 -17.115 1.00 50.47 129 GLU A O 1
ATOM 1039 N N . LEU A 1 130 ? -3.760 6.354 -17.339 1.00 52.97 130 LEU A N 1
ATOM 1040 C CA . LEU A 1 130 ? -4.671 6.015 -16.239 1.00 52.97 130 LEU A CA 1
ATOM 1041 C C . LEU A 1 130 ? -4.056 6.343 -14.874 1.00 52.97 130 LEU A C 1
ATOM 1043 O O . LEU A 1 130 ? -4.793 6.611 -13.930 1.00 52.97 130 LEU A O 1
ATOM 1047 N N . GLY A 1 131 ? -2.722 6.379 -14.789 1.00 60.41 131 GLY A N 1
ATOM 1048 C CA . GLY A 1 131 ? -1.995 6.651 -13.551 1.00 60.41 131 GLY A CA 1
ATOM 1049 C C . GLY A 1 131 ? -2.039 5.489 -12.560 1.00 60.41 131 GLY A C 1
ATOM 1050 O O . GLY A 1 131 ? -1.891 5.737 -11.374 1.00 60.41 131 GLY A O 1
ATOM 1051 N N . ILE A 1 132 ? -2.272 4.268 -13.055 1.00 70.25 132 ILE A N 1
ATOM 1052 C CA . ILE A 1 132 ? -2.454 3.040 -12.273 1.00 70.25 132 ILE A CA 1
ATOM 1053 C C . ILE A 1 132 ? -1.689 1.925 -12.969 1.00 70.25 132 ILE A C 1
ATOM 1055 O O . ILE A 1 132 ? -1.781 1.785 -14.198 1.00 70.25 132 ILE A O 1
ATOM 1059 N N . ASP A 1 133 ? -0.959 1.137 -12.197 1.00 79.12 133 ASP A N 1
ATOM 1060 C CA . ASP A 1 133 ? -0.291 -0.068 -12.660 1.00 79.12 133 ASP A CA 1
ATOM 1061 C C . ASP A 1 133 ? -1.008 -1.358 -12.221 1.00 79.12 133 ASP A C 1
ATOM 1063 O O . ASP A 1 133 ? -2.077 -1.352 -11.616 1.00 79.12 133 ASP A O 1
ATOM 1067 N N . GLU A 1 134 ? -0.473 -2.505 -12.632 1.00 85.12 134 GLU A N 1
ATOM 1068 C CA . GLU A 1 134 ? -1.092 -3.800 -12.340 1.00 85.12 134 GLU A CA 1
ATOM 1069 C C . GLU A 1 134 ? -1.002 -4.168 -10.850 1.00 85.12 134 GLU A C 1
ATOM 1071 O O . GLU A 1 134 ? -1.895 -4.826 -10.316 1.00 85.12 134 GLU A O 1
ATOM 1076 N N . ASN A 1 135 ? 0.056 -3.729 -10.169 1.00 91.06 135 ASN A N 1
ATOM 1077 C CA . ASN A 1 135 ? 0.270 -4.014 -8.756 1.00 91.06 135 ASN A CA 1
ATOM 1078 C C . ASN A 1 135 ? -0.698 -3.213 -7.888 1.00 91.06 135 ASN A C 1
ATOM 1080 O O . ASN A 1 135 ? -1.251 -3.766 -6.936 1.00 91.06 135 ASN A O 1
ATOM 1084 N N . ASP A 1 136 ? -0.988 -1.968 -8.269 1.00 90.25 136 ASP A N 1
ATOM 1085 C CA . ASP A 1 136 ? -2.020 -1.144 -7.644 1.00 90.25 136 ASP A CA 1
ATOM 1086 C C . ASP A 1 136 ? -3.366 -1.884 -7.602 1.00 90.25 136 ASP A C 1
ATOM 1088 O O . ASP A 1 136 ? -4.056 -1.871 -6.584 1.00 90.25 136 ASP A O 1
ATOM 1092 N N . ILE A 1 137 ? -3.738 -2.594 -8.675 1.00 92.31 137 ILE A N 1
ATOM 1093 C CA . ILE A 1 137 ? -5.006 -3.344 -8.742 1.00 92.31 137 ILE A CA 1
ATOM 1094 C C . ILE A 1 137 ? -5.009 -4.500 -7.734 1.00 92.31 137 ILE A C 1
ATOM 1096 O O . ILE A 1 137 ? -6.020 -4.720 -7.064 1.00 92.31 137 ILE A O 1
ATOM 1100 N N . TRP A 1 138 ? -3.894 -5.220 -7.587 1.00 95.81 138 TRP A N 1
ATOM 1101 C CA . TRP A 1 138 ? -3.759 -6.275 -6.577 1.00 95.81 138 TRP A CA 1
ATOM 1102 C C . TRP A 1 138 ? -3.849 -5.730 -5.150 1.00 95.81 138 TRP A C 1
ATOM 1104 O O . TRP A 1 138 ? -4.538 -6.309 -4.309 1.00 95.81 138 TRP A O 1
ATOM 1114 N N . ILE A 1 139 ? -3.206 -4.594 -4.879 1.00 96.12 139 ILE A N 1
ATOM 1115 C CA . ILE A 1 139 ? -3.245 -3.936 -3.567 1.00 96.12 139 ILE A CA 1
ATOM 1116 C C . ILE A 1 139 ? -4.674 -3.461 -3.252 1.00 96.12 139 ILE A C 1
ATOM 1118 O O . ILE A 1 139 ? -5.180 -3.688 -2.152 1.00 96.12 139 ILE A O 1
ATOM 1122 N N . VAL A 1 140 ? -5.372 -2.879 -4.230 1.00 95.75 140 VAL A N 1
ATOM 1123 C CA . VAL A 1 140 ? -6.789 -2.489 -4.113 1.00 95.75 140 VAL A CA 1
ATOM 1124 C C . VAL A 1 140 ? -7.679 -3.704 -3.855 1.00 95.75 140 VAL A C 1
ATOM 1126 O O . VAL A 1 140 ? -8.571 -3.638 -3.006 1.00 95.75 140 VAL A O 1
ATOM 1129 N N . ALA A 1 141 ? -7.433 -4.822 -4.545 1.00 96.56 141 ALA A N 1
ATOM 1130 C CA . ALA A 1 141 ? -8.169 -6.065 -4.337 1.00 96.56 141 ALA A CA 1
ATOM 1131 C C . ALA A 1 141 ? -8.017 -6.575 -2.900 1.00 96.56 141 ALA A C 1
ATOM 1133 O O . ALA A 1 141 ? -9.017 -6.928 -2.274 1.00 96.56 141 ALA A O 1
ATOM 1134 N N . GLN A 1 142 ? -6.804 -6.547 -2.339 1.00 97.38 142 GLN A N 1
ATOM 1135 C CA . GLN A 1 142 ? -6.581 -6.904 -0.936 1.00 97.38 142 GLN A CA 1
ATOM 1136 C C . GLN A 1 142 ? -7.298 -5.961 0.024 1.00 97.38 142 GLN A C 1
ATOM 1138 O O . GLN A 1 142 ? -8.013 -6.432 0.909 1.00 97.38 142 GLN A O 1
ATOM 1143 N N . ALA A 1 143 ? -7.156 -4.645 -0.161 1.00 97.12 143 ALA A N 1
ATOM 1144 C CA . ALA A 1 143 ? -7.819 -3.677 0.708 1.00 97.12 143 ALA A CA 1
ATOM 1145 C C . ALA A 1 143 ? -9.337 -3.901 0.728 1.00 97.12 143 ALA A C 1
ATOM 1147 O O . ALA A 1 143 ? -9.950 -3.932 1.793 1.00 97.12 143 ALA A O 1
ATOM 1148 N N . LYS A 1 144 ? -9.935 -4.142 -0.444 1.00 96.00 144 LYS A N 1
ATOM 1149 C CA . LYS A 1 144 ? -11.367 -4.413 -0.572 1.00 96.00 144 LYS A CA 1
ATOM 1150 C C . LYS A 1 144 ? -11.770 -5.744 0.068 1.00 96.00 144 LYS A C 1
ATOM 1152 O O . LYS A 1 144 ? -12.728 -5.768 0.834 1.00 96.00 144 LYS A O 1
ATOM 1157 N N . THR A 1 145 ? -11.020 -6.816 -0.183 1.00 96.50 145 THR A N 1
ATOM 1158 C CA . THR A 1 145 ? -11.299 -8.160 0.362 1.00 96.50 145 THR A CA 1
ATOM 1159 C C . THR A 1 145 ? -11.314 -8.161 1.891 1.00 96.50 145 THR A C 1
ATOM 1161 O O . THR A 1 145 ? -12.177 -8.777 2.511 1.00 96.50 145 THR A O 1
ATOM 1164 N N . HIS A 1 146 ? -10.393 -7.424 2.513 1.00 95.88 146 HIS A N 1
ATOM 1165 C CA . HIS A 1 146 ? -10.281 -7.345 3.970 1.00 95.88 146 HIS A CA 1
ATOM 1166 C C . HIS A 1 146 ? -11.068 -6.183 4.597 1.00 95.88 146 HIS A C 1
ATOM 1168 O O . HIS A 1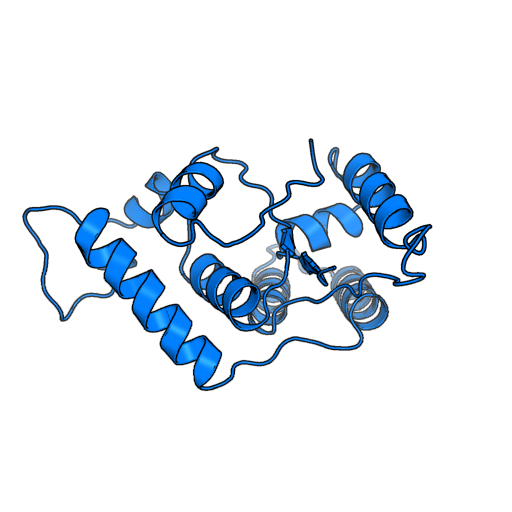 146 ? -11.050 -6.030 5.819 1.00 95.88 146 HIS A O 1
ATOM 1174 N N . ASN A 1 147 ? -11.769 -5.376 3.792 1.00 95.69 147 ASN A N 1
ATOM 1175 C CA . ASN A 1 147 ? -12.440 -4.148 4.228 1.00 95.69 147 ASN A CA 1
ATOM 1176 C C . ASN A 1 147 ? -11.494 -3.189 4.988 1.00 95.69 147 ASN A C 1
ATOM 1178 O O . ASN A 1 147 ? -11.829 -2.638 6.041 1.00 95.69 147 ASN A O 1
ATOM 1182 N N . PHE A 1 148 ? -10.275 -3.038 4.470 1.00 96.94 148 PHE A N 1
ATOM 1183 C CA . PHE A 1 148 ? -9.250 -2.140 4.994 1.00 96.94 148 PHE A CA 1
ATOM 1184 C C . PHE A 1 148 ? -9.338 -0.766 4.334 1.00 96.94 148 PHE A C 1
ATOM 1186 O O . PHE A 1 148 ? -9.826 -0.615 3.213 1.00 96.94 148 PHE A O 1
ATOM 1193 N N . VAL A 1 149 ? -8.817 0.245 5.026 1.00 96.75 149 VAL A N 1
ATOM 1194 C CA . VAL A 1 149 ? -8.574 1.558 4.429 1.00 96.75 149 VAL A CA 1
ATOM 1195 C C . VAL A 1 149 ? -7.289 1.481 3.615 1.00 96.75 149 VAL A C 1
ATOM 1197 O O . VAL A 1 149 ? -6.219 1.212 4.163 1.00 96.75 149 VAL A O 1
ATOM 1200 N N . LEU A 1 150 ? -7.382 1.732 2.311 1.00 96.81 150 LEU A N 1
ATOM 1201 C CA . LEU A 1 150 ? -6.207 1.844 1.455 1.00 96.81 150 LEU A CA 1
ATOM 1202 C C . LEU A 1 150 ? -5.560 3.216 1.661 1.00 96.81 150 LEU A C 1
ATOM 1204 O O . LEU A 1 150 ? -6.191 4.243 1.419 1.00 96.81 150 LEU A O 1
ATOM 1208 N N . VAL A 1 151 ? -4.299 3.237 2.078 1.00 96.50 151 VAL A N 1
ATOM 1209 C CA . VAL A 1 151 ? -3.505 4.463 2.170 1.00 96.50 151 VAL A CA 1
ATOM 1210 C C . VAL A 1 151 ? -2.588 4.525 0.963 1.00 96.50 151 VAL A C 1
ATOM 1212 O O . VAL A 1 151 ? -1.677 3.708 0.828 1.00 96.50 151 VAL A O 1
ATOM 1215 N N . THR A 1 152 ? -2.836 5.489 0.085 1.00 93.44 152 THR A N 1
ATOM 1216 C CA . THR A 1 152 ? -2.101 5.635 -1.171 1.00 93.44 152 THR A CA 1
ATOM 1217 C C . THR A 1 152 ? -1.917 7.099 -1.532 1.00 93.44 152 THR A C 1
ATOM 1219 O O . THR A 1 152 ? -2.735 7.947 -1.167 1.00 93.44 152 THR A O 1
ATOM 1222 N N . HIS A 1 153 ? -0.836 7.399 -2.249 1.00 89.56 153 HIS A N 1
ATOM 1223 C CA . HIS A 1 153 ? -0.595 8.732 -2.785 1.00 89.56 153 HIS A CA 1
ATOM 1224 C C . HIS A 1 153 ? -0.730 8.755 -4.312 1.00 89.56 153 HIS A C 1
ATOM 1226 O O . HIS A 1 153 ? 0.121 8.253 -5.052 1.00 89.56 153 HIS A O 1
ATOM 1232 N N . ASP A 1 154 ? -1.783 9.415 -4.795 1.00 78.44 154 ASP A N 1
ATOM 1233 C CA . ASP A 1 154 ? -2.061 9.598 -6.221 1.00 78.44 154 ASP A CA 1
ATOM 1234 C C . ASP A 1 154 ? -1.331 10.831 -6.770 1.00 78.44 154 ASP A C 1
ATOM 1236 O O . ASP A 1 154 ? -1.930 11.869 -7.063 1.00 78.44 154 ASP A O 1
ATOM 1240 N N . SER A 1 155 ? -0.015 10.703 -6.947 1.00 64.12 155 SER A N 1
ATOM 1241 C CA . SER A 1 155 ? 0.837 11.781 -7.479 1.00 64.12 155 SER A CA 1
ATOM 1242 C C . SER A 1 155 ? 0.401 12.315 -8.857 1.00 64.12 155 SER A C 1
ATOM 1244 O O . SER A 1 155 ? 0.815 13.404 -9.257 1.00 64.12 155 SER A O 1
ATOM 1246 N N . ARG A 1 156 ? -0.433 11.570 -9.603 1.00 64.94 156 ARG A N 1
ATOM 1247 C CA . ARG A 1 156 ? -0.933 11.947 -10.938 1.00 64.94 156 ARG A CA 1
ATOM 1248 C C . ARG A 1 156 ? -2.404 12.390 -10.952 1.00 64.94 156 ARG A C 1
ATOM 1250 O O . ARG A 1 156 ? -2.868 12.862 -11.988 1.00 64.94 156 ARG A O 1
ATOM 1257 N N . GLY A 1 157 ? -3.125 12.282 -9.835 1.00 67.62 157 GLY A N 1
ATOM 1258 C CA . GLY A 1 157 ? -4.506 12.749 -9.644 1.00 67.62 157 GLY A CA 1
ATOM 1259 C C . GLY A 1 157 ? -5.604 11.969 -10.388 1.00 67.62 157 GLY A C 1
ATOM 1260 O O . GLY A 1 157 ? -6.752 12.440 -10.449 1.00 67.62 157 GLY A O 1
ATOM 1261 N N . ASN A 1 158 ? -5.268 10.823 -10.988 1.00 73.69 158 ASN A N 1
ATOM 1262 C CA . ASN A 1 158 ? -6.197 9.988 -11.755 1.00 73.69 158 ASN A CA 1
ATOM 1263 C C . ASN A 1 158 ? -6.607 8.714 -11.006 1.00 73.69 158 ASN A C 1
ATOM 1265 O O . ASN A 1 158 ? -7.756 8.282 -11.148 1.00 73.69 158 ASN A O 1
ATOM 1269 N N . PHE A 1 159 ? -5.729 8.151 -10.174 1.00 7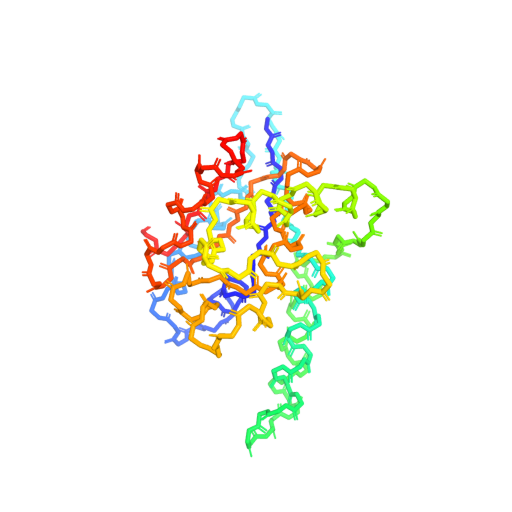8.94 159 PHE A N 1
ATOM 1270 C CA . PHE A 1 159 ? -5.992 6.917 -9.439 1.00 78.94 159 PHE A CA 1
ATOM 1271 C C . PHE A 1 159 ? -7.158 7.066 -8.459 1.00 78.94 159 PHE A C 1
ATOM 1273 O O . PHE A 1 159 ? -8.114 6.292 -8.514 1.00 78.94 159 PHE A O 1
ATOM 1280 N N . GLY A 1 160 ? -7.167 8.120 -7.639 1.00 79.88 160 GLY A N 1
ATOM 1281 C CA . GLY A 1 160 ? -8.226 8.360 -6.655 1.00 79.88 160 GLY A CA 1
ATOM 1282 C C . GLY A 1 160 ? -9.600 8.588 -7.295 1.00 79.88 160 GLY A C 1
ATOM 1283 O O . GLY A 1 160 ? -10.629 8.189 -6.748 1.00 79.88 160 GLY A O 1
ATOM 1284 N N . LYS A 1 161 ? -9.641 9.195 -8.489 1.00 80.88 161 LYS A N 1
ATOM 1285 C CA . LYS A 1 161 ? -10.887 9.354 -9.263 1.00 80.88 161 LYS A CA 1
ATOM 1286 C C . LYS A 1 161 ? -11.369 8.034 -9.843 1.00 80.88 161 LYS A C 1
ATOM 1288 O O . LYS A 1 161 ? -12.580 7.834 -9.942 1.00 80.88 161 LYS A O 1
ATOM 1293 N N . LEU A 1 162 ? -10.446 7.173 -10.263 1.00 82.06 162 LEU A N 1
ATOM 1294 C CA . LEU A 1 162 ? -10.804 5.879 -10.816 1.00 82.06 162 LEU A CA 1
ATOM 1295 C C . LEU A 1 162 ? -11.287 4.942 -9.710 1.00 82.06 162 LEU A C 1
ATOM 1297 O O . LEU A 1 162 ? -12.343 4.345 -9.879 1.00 82.06 162 LEU A O 1
ATOM 1301 N N . LEU A 1 163 ? -10.615 4.900 -8.553 1.00 86.50 163 LEU A N 1
ATOM 1302 C CA . LEU A 1 163 ? -11.013 4.082 -7.397 1.00 86.50 163 LEU A CA 1
ATOM 1303 C C . LEU A 1 163 ? -12.482 4.282 -7.022 1.00 86.50 163 LEU A C 1
ATOM 1305 O O . LEU A 1 163 ? -13.216 3.311 -6.878 1.0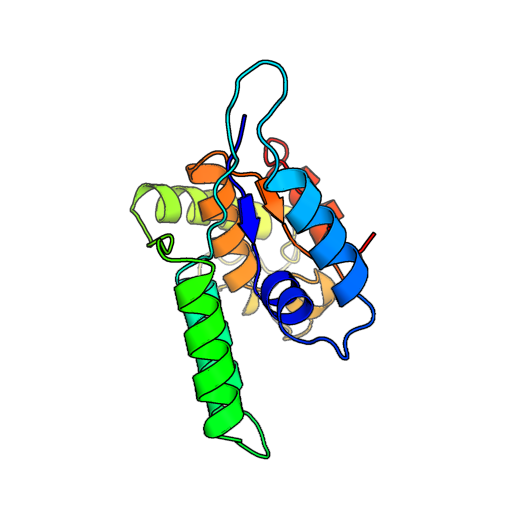0 86.50 163 LEU A O 1
ATOM 1309 N N . LYS A 1 164 ? -12.953 5.534 -7.001 1.00 86.19 164 LYS A N 1
ATOM 1310 C CA . LYS A 1 164 ? -14.365 5.861 -6.733 1.00 86.19 164 LYS A CA 1
ATOM 1311 C C . LYS A 1 164 ? -15.361 5.252 -7.726 1.00 86.19 164 LYS A C 1
ATOM 1313 O O . LYS A 1 164 ? -16.542 5.174 -7.412 1.00 86.19 164 LYS A O 1
ATOM 1318 N N . GLN A 1 165 ? -14.923 4.874 -8.924 1.00 86.44 165 GLN A N 1
ATOM 1319 C CA . GLN A 1 165 ? -15.784 4.302 -9.961 1.00 86.44 165 GLN A CA 1
ATOM 1320 C C . GLN A 1 165 ? -15.816 2.772 -9.920 1.00 86.44 165 GLN A C 1
ATOM 1322 O O . GLN A 1 165 ? -16.886 2.196 -10.101 1.00 86.44 165 GLN A O 1
ATOM 1327 N N . PHE A 1 166 ? -14.675 2.111 -9.696 1.00 84.56 166 PHE A N 1
ATOM 1328 C CA . PHE A 1 166 ? -14.584 0.641 -9.769 1.00 84.56 166 PHE A CA 1
ATOM 1329 C C . PHE A 1 166 ? -14.469 -0.059 -8.413 1.00 84.56 166 PHE A C 1
ATOM 1331 O O . PHE A 1 166 ? -14.678 -1.267 -8.325 1.00 84.56 166 PHE A O 1
ATOM 1338 N N . ALA A 1 167 ? -14.200 0.700 -7.353 1.00 89.06 167 ALA A N 1
ATOM 1339 C CA . ALA A 1 167 ? -14.235 0.259 -5.967 1.00 89.06 167 ALA A CA 1
ATOM 1340 C C . ALA A 1 167 ? -14.931 1.328 -5.091 1.00 89.06 167 ALA A C 1
ATOM 1342 O O . ALA A 1 167 ? -14.309 1.867 -4.178 1.00 89.06 167 ALA A O 1
ATOM 1343 N N . PRO A 1 168 ? -16.208 1.674 -5.363 1.00 89.12 168 PRO A N 1
ATOM 1344 C CA . PRO A 1 168 ? -16.901 2.782 -4.693 1.00 89.12 168 PRO A CA 1
ATOM 1345 C C . PRO A 1 168 ? -17.020 2.614 -3.172 1.00 89.12 168 PRO A C 1
ATOM 1347 O O . PRO A 1 168 ? -17.049 3.610 -2.454 1.00 89.12 168 PRO A O 1
ATOM 1350 N N . ASP A 1 169 ? -17.057 1.371 -2.691 1.00 91.19 169 ASP A N 1
ATOM 1351 C CA . ASP A 1 169 ? -17.165 1.051 -1.264 1.00 91.19 169 ASP A CA 1
ATOM 1352 C C . ASP A 1 169 ? -15.800 1.007 -0.553 1.00 91.19 169 ASP A C 1
ATOM 1354 O O . ASP A 1 169 ? -15.739 0.878 0.670 1.00 91.19 169 ASP A O 1
ATOM 1358 N N . LEU A 1 170 ? -14.689 1.112 -1.296 1.00 94.44 170 LEU A N 1
ATOM 1359 C CA . LEU A 1 170 ? -13.355 1.121 -0.710 1.00 94.44 170 LEU A CA 1
ATOM 1360 C C . LEU A 1 170 ? -13.060 2.492 -0.097 1.00 94.44 170 LEU A C 1
ATOM 1362 O O . LEU A 1 170 ? -13.102 3.524 -0.769 1.00 94.44 170 LEU A O 1
ATOM 1366 N N . THR A 1 171 ? -12.694 2.495 1.183 1.00 95.00 171 THR A N 1
ATOM 1367 C CA . THR A 1 171 ? -12.207 3.708 1.843 1.00 95.00 171 THR A CA 1
ATOM 1368 C C . THR A 1 171 ? -10.746 3.932 1.474 1.00 95.00 171 THR A C 1
ATOM 1370 O O . THR A 1 171 ? -9.921 3.030 1.612 1.00 95.00 171 THR A O 1
ATOM 1373 N N . VAL A 1 172 ? -10.430 5.143 1.016 1.00 93.81 172 VAL A N 1
ATOM 1374 C CA . VAL A 1 172 ? -9.089 5.523 0.565 1.00 93.81 172 VAL A CA 1
ATOM 1375 C C . VAL A 1 172 ? -8.665 6.800 1.277 1.00 93.81 172 VAL A C 1
ATOM 1377 O O . VAL A 1 172 ? -9.426 7.770 1.317 1.00 93.81 172 VAL A O 1
ATOM 1380 N N . GLU A 1 173 ? -7.451 6.811 1.817 1.00 94.75 173 GLU A N 1
ATOM 1381 C CA . GLU A 1 173 ? -6.828 7.980 2.435 1.00 94.75 173 GLU A CA 1
ATOM 1382 C C . GLU A 1 173 ? -5.512 8.331 1.731 1.00 94.75 173 GLU A C 1
ATOM 1384 O O . GLU A 1 173 ? -4.758 7.453 1.319 1.00 94.75 173 GLU A O 1
ATOM 1389 N N . ASP A 1 174 ? -5.215 9.629 1.657 1.00 94.31 174 ASP A N 1
ATOM 1390 C CA . ASP A 1 174 ? -3.895 10.135 1.289 1.00 94.31 174 ASP A CA 1
ATOM 1391 C C . ASP A 1 174 ? -3.304 10.858 2.505 1.00 94.31 174 ASP A C 1
ATOM 1393 O O . ASP A 1 174 ? -3.817 11.887 2.951 1.00 94.31 174 ASP A O 1
ATOM 1397 N N . TRP A 1 175 ? -2.242 10.294 3.081 1.00 95.88 175 TRP A N 1
ATOM 1398 C CA . TRP A 1 175 ? -1.572 10.843 4.267 1.00 95.88 175 TRP A CA 1
ATOM 1399 C C . TRP A 1 175 ? -0.519 11.911 3.954 1.00 95.88 175 TRP A C 1
ATOM 1401 O O . TRP A 1 175 ? 0.156 12.398 4.862 1.00 95.88 175 TRP A O 1
ATOM 1411 N N . THR A 1 176 ? -0.375 12.287 2.685 1.00 92.00 176 THR A N 1
ATOM 1412 C CA . THR A 1 176 ? 0.518 13.362 2.232 1.00 92.00 176 THR A CA 1
ATOM 1413 C C . THR A 1 176 ? -0.188 14.720 2.131 1.00 92.00 176 THR A C 1
ATOM 1415 O O . THR A 1 176 ? 0.463 15.745 1.885 1.00 92.00 176 THR A O 1
ATOM 1418 N N . LEU A 1 177 ? -1.509 14.757 2.333 1.00 88.06 177 LEU A N 1
ATOM 1419 C CA . LEU A 1 177 ? -2.328 15.970 2.263 1.00 88.06 177 LEU A CA 1
ATOM 1420 C C . LEU A 1 177 ? -2.331 16.746 3.582 1.00 88.06 177 LEU A C 1
ATOM 1422 O O . LEU A 1 177 ? -2.506 16.143 4.660 1.00 88.06 177 LEU A O 1
#